Protein AF-A0A7J4MW25-F1 (afdb_monomer_lite)

Secondary structure (DSSP, 8-state):
----------SSGGGHHHHHGGGGGS-TTPEEEESSTTTTHHHHHHHHHHHTT------SEEEEHHHHHHHHHTTTSS---HHHHIIIII------PPPGGGHHHHHHHHHHH--SGGGHHHHHHHHHHHHHHHHHHHHHHHTT-

Foldseek 3Di:
DDDDDDADDQLDPVCVLVRLCVQVVDPQADEAEEACCVVPVLVVSVVVCVVVVHDDPPPHHYHHVQVLQCVQPVVPWPHSDLVRCCCVPVVDDDDDDDPPVCLVVLSVCCVVVVDCVSVVSVVVVVVVSVVSSVVCVVVSVVSVD

Organism: Methanothermobacter thermautotrophicus (NCBI:txid145262)

Structure (mmCIF, N/CA/C/O backbone):
data_AF-A0A7J4MW25-F1
#
_entry.id   AF-A0A7J4MW25-F1
#
loop_
_atom_site.group_PDB
_atom_site.id
_atom_site.type_symbol
_atom_site.label_atom_id
_atom_site.label_alt_id
_atom_site.label_comp_id
_atom_site.label_asym_id
_atom_site.label_entity_id
_atom_site.label_seq_id
_atom_site.pdbx_PDB_ins_code
_atom_site.Cartn_x
_atom_site.Cartn_y
_atom_site.Cartn_z
_atom_site.occupancy
_atom_site.B_iso_or_equiv
_atom_site.auth_seq_id
_atom_site.auth_comp_id
_atom_site.auth_asym_id
_atom_site.auth_atom_id
_atom_site.pdbx_PDB_model_num
ATOM 1 N N . GLY A 1 1 ? -18.758 -11.597 5.105 1.00 69.00 1 GLY A N 1
ATOM 2 C CA . GLY A 1 1 ? -18.717 -11.252 3.669 1.00 69.00 1 GLY A CA 1
ATOM 3 C C . GLY A 1 1 ? -17.552 -11.969 3.019 1.00 69.00 1 GLY A C 1
ATOM 4 O O . GLY A 1 1 ? -16.642 -12.357 3.738 1.00 69.00 1 GLY A O 1
ATOM 5 N N . VAL A 1 2 ? -17.583 -12.172 1.702 1.00 87.00 2 VAL A N 1
ATOM 6 C CA . VAL A 1 2 ? -16.445 -12.727 0.947 1.00 87.00 2 VAL A CA 1
ATOM 7 C C . VAL A 1 2 ? -15.542 -11.571 0.513 1.00 87.00 2 VAL A C 1
ATOM 9 O O . VAL A 1 2 ? -16.034 -10.619 -0.088 1.00 87.00 2 VAL A O 1
ATOM 12 N N . ILE A 1 3 ? -14.244 -11.641 0.823 1.00 91.81 3 ILE A N 1
ATOM 13 C CA . ILE A 1 3 ? -13.239 -10.672 0.360 1.00 91.81 3 ILE A CA 1
ATOM 14 C C . ILE A 1 3 ? -12.626 -11.209 -0.934 1.00 91.81 3 ILE A C 1
ATOM 16 O O . ILE A 1 3 ? -12.090 -12.315 -0.955 1.00 91.81 3 ILE A O 1
ATOM 20 N N . ASN A 1 4 ? -12.689 -10.418 -2.006 1.00 93.88 4 ASN A N 1
ATOM 21 C CA . ASN A 1 4 ? -12.039 -10.731 -3.276 1.00 93.88 4 ASN A CA 1
ATOM 22 C C . ASN A 1 4 ? -10.815 -9.834 -3.448 1.00 93.88 4 ASN A C 1
ATOM 24 O O . ASN A 1 4 ? -10.952 -8.613 -3.502 1.00 93.88 4 ASN A O 1
ATOM 28 N N . VAL A 1 5 ? -9.630 -10.436 -3.563 1.00 94.00 5 VAL A N 1
ATOM 29 C CA . VAL A 1 5 ? -8.375 -9.703 -3.763 1.00 94.00 5 VAL A CA 1
ATOM 30 C C . VAL A 1 5 ? -7.912 -9.871 -5.205 1.00 94.00 5 VAL A C 1
ATOM 32 O O . VAL A 1 5 ? -7.749 -10.990 -5.689 1.00 94.00 5 VAL A O 1
ATOM 35 N N . ARG A 1 6 ? -7.667 -8.751 -5.889 1.00 92.56 6 ARG A N 1
ATOM 36 C CA . ARG A 1 6 ? -7.034 -8.712 -7.211 1.00 92.56 6 ARG A CA 1
ATOM 37 C C . ARG A 1 6 ? -5.812 -7.807 -7.135 1.00 92.56 6 ARG A C 1
ATOM 39 O O . ARG A 1 6 ? -5.942 -6.625 -6.846 1.00 92.56 6 ARG A O 1
ATOM 46 N N . GLN A 1 7 ? -4.646 -8.368 -7.434 1.00 92.69 7 GLN A N 1
ATOM 47 C CA . GLN A 1 7 ? -3.375 -7.648 -7.455 1.00 92.69 7 GLN A CA 1
ATOM 48 C C . GLN A 1 7 ? -2.860 -7.557 -8.891 1.00 92.69 7 GLN A C 1
ATOM 50 O O . GLN A 1 7 ? -3.051 -8.486 -9.680 1.00 92.69 7 GLN A O 1
ATOM 55 N N . ARG A 1 8 ? -2.214 -6.442 -9.236 1.00 92.25 8 ARG A N 1
ATOM 56 C CA . ARG A 1 8 ? -1.475 -6.287 -10.492 1.00 92.25 8 ARG A CA 1
ATOM 57 C C . ARG A 1 8 ? -0.006 -6.073 -10.165 1.00 92.25 8 ARG A C 1
ATOM 59 O O . ARG A 1 8 ? 0.318 -5.260 -9.308 1.00 92.25 8 ARG A O 1
ATOM 66 N N . LEU A 1 9 ? 0.853 -6.792 -10.872 1.00 92.56 9 LEU A N 1
ATOM 67 C CA . LEU A 1 9 ? 2.299 -6.676 -10.774 1.00 92.56 9 LEU A CA 1
ATOM 68 C C . LEU A 1 9 ? 2.841 -6.338 -12.160 1.00 92.56 9 LEU A C 1
ATOM 70 O O . LEU A 1 9 ? 2.455 -6.972 -13.142 1.00 92.56 9 LEU A O 1
ATOM 74 N N . ALA A 1 10 ? 3.711 -5.335 -12.238 1.00 94.19 10 ALA A N 1
ATOM 75 C CA . ALA A 1 10 ? 4.426 -5.031 -13.467 1.00 94.19 10 ALA A CA 1
ATOM 76 C C . ALA A 1 10 ? 5.538 -6.082 -13.633 1.00 94.19 10 ALA A C 1
ATOM 78 O O . ALA A 1 10 ? 6.383 -6.179 -12.747 1.00 94.19 10 ALA A O 1
ATOM 79 N N . PRO A 1 11 ? 5.555 -6.889 -14.710 1.00 92.19 11 PRO A N 1
ATOM 80 C CA . PRO A 1 11 ? 6.631 -7.859 -14.938 1.00 92.19 11 PRO A CA 1
ATOM 81 C C . PRO A 1 11 ? 7.923 -7.193 -15.437 1.00 92.19 11 PRO A C 1
ATOM 83 O O . PRO A 1 11 ? 8.976 -7.819 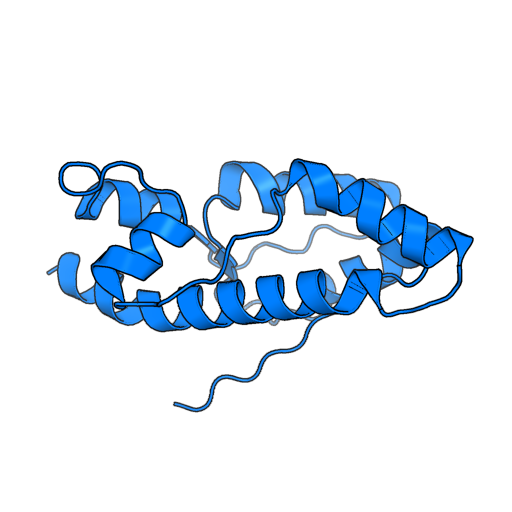-15.476 1.00 92.19 11 PRO A O 1
ATOM 86 N N . ALA A 1 12 ? 7.846 -5.926 -15.842 1.00 94.38 12 ALA A N 1
ATOM 87 C CA . ALA A 1 12 ? 8.979 -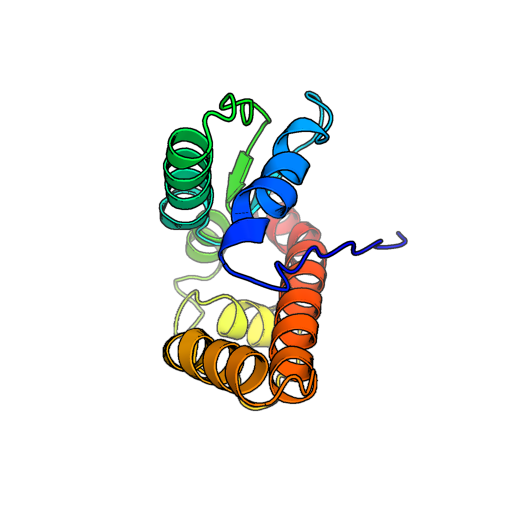5.110 -16.244 1.00 94.38 12 ALA A CA 1
ATOM 88 C C . ALA A 1 12 ? 8.669 -3.630 -15.945 1.00 94.38 12 ALA A C 1
ATOM 90 O O . ALA A 1 12 ? 7.489 -3.261 -15.931 1.00 94.38 12 ALA A O 1
ATOM 91 N N . PRO A 1 13 ? 9.675 -2.770 -15.690 1.00 93.56 13 PRO A N 1
ATOM 92 C CA . PRO A 1 13 ? 9.456 -1.350 -15.393 1.00 93.56 13 PRO A CA 1
ATOM 93 C C . PRO A 1 13 ? 8.628 -0.604 -16.451 1.00 93.56 13 PRO A C 1
ATOM 95 O O . PRO A 1 13 ? 7.840 0.277 -16.113 1.00 93.56 13 PRO A O 1
ATOM 98 N N . GLU A 1 14 ? 8.756 -0.983 -17.721 1.00 95.06 14 GLU A N 1
ATOM 99 C CA . GLU A 1 14 ? 8.047 -0.374 -18.852 1.00 95.06 14 GLU A CA 1
ATOM 100 C C . GLU A 1 14 ? 6.534 -0.646 -18.797 1.00 95.06 14 GLU A C 1
ATOM 102 O O . GLU A 1 14 ? 5.743 0.096 -19.371 1.00 95.06 14 GLU A O 1
ATOM 107 N N . MET A 1 15 ? 6.120 -1.683 -18.062 1.00 96.00 15 MET A N 1
ATOM 108 C CA . MET A 1 15 ? 4.722 -2.088 -17.897 1.00 96.00 15 MET A CA 1
ATOM 109 C C . MET A 1 15 ? 4.022 -1.388 -16.723 1.00 96.00 15 MET A C 1
ATOM 111 O O . MET A 1 15 ? 2.862 -1.688 -16.439 1.00 96.00 15 MET A O 1
ATOM 115 N N . GLU A 1 16 ? 4.689 -0.463 -16.025 1.00 95.88 16 GLU A N 1
ATOM 116 C CA . GLU A 1 16 ? 4.096 0.270 -14.898 1.00 95.88 16 GLU A CA 1
ATOM 117 C C . GLU A 1 16 ? 2.804 1.001 -15.301 1.00 95.88 16 GLU A C 1
ATOM 119 O O . GLU A 1 16 ? 1.822 0.949 -14.560 1.00 95.88 16 GLU A O 1
ATOM 124 N N . GLY A 1 17 ? 2.758 1.605 -16.496 1.00 95.00 17 GLY A N 1
ATOM 125 C CA . GLY A 1 17 ? 1.556 2.272 -17.008 1.00 95.00 17 GLY A CA 1
ATOM 126 C C . GLY A 1 17 ? 0.326 1.354 -17.011 1.00 95.00 17 GLY A C 1
ATOM 127 O O . GLY A 1 17 ? -0.726 1.731 -16.502 1.00 95.00 17 GLY A O 1
ATOM 128 N N . ALA A 1 18 ? 0.479 0.100 -17.452 1.00 93.56 18 ALA A N 1
ATOM 129 C CA . ALA A 1 18 ? -0.605 -0.889 -17.480 1.00 93.56 18 ALA A CA 1
ATOM 130 C C . ALA A 1 18 ? -1.083 -1.311 -16.074 1.00 93.56 18 ALA A C 1
ATOM 132 O O . ALA A 1 18 ? -2.243 -1.695 -15.870 1.00 93.56 18 ALA A O 1
ATOM 133 N N . VAL A 1 19 ? -0.200 -1.248 -15.074 1.00 94.50 19 VAL A N 1
ATOM 134 C CA . VAL A 1 19 ? -0.594 -1.443 -13.673 1.00 94.50 19 VAL A CA 1
ATOM 135 C C . VAL A 1 19 ? -1.419 -0.253 -13.196 1.00 94.50 19 VAL A C 1
ATOM 137 O O . VAL A 1 19 ? -2.493 -0.461 -12.635 1.00 94.50 19 VAL A O 1
ATOM 140 N N . LEU A 1 20 ? -0.963 0.972 -13.470 1.00 93.88 20 LEU A N 1
ATOM 141 C CA . LEU A 1 20 ? -1.632 2.214 -13.069 1.00 93.88 20 LEU A CA 1
ATOM 142 C C . LEU A 1 20 ? -2.997 2.406 -13.743 1.00 93.88 20 LEU A C 1
ATOM 144 O O . LEU A 1 20 ? -3.896 2.993 -13.144 1.00 93.88 20 LEU A O 1
ATOM 148 N N . GLU A 1 21 ? -3.213 1.845 -14.933 1.00 90.56 21 GLU A N 1
ATOM 149 C CA . GLU A 1 21 ? -4.526 1.858 -15.588 1.00 90.56 21 GLU A CA 1
ATOM 150 C C . GLU A 1 21 ? -5.648 1.245 -14.735 1.00 90.56 21 GLU A C 1
ATOM 152 O O . GLU A 1 21 ? -6.818 1.568 -14.937 1.00 90.56 21 GLU A O 1
ATOM 157 N N . ILE A 1 22 ? -5.332 0.409 -13.733 1.00 87.31 22 ILE A N 1
ATOM 158 C CA . ILE A 1 22 ? -6.348 -0.141 -12.823 1.00 87.31 22 ILE A CA 1
ATOM 159 C C . ILE A 1 22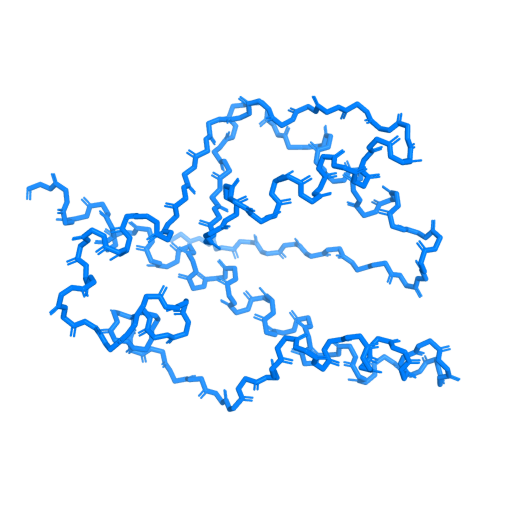 ? -7.196 0.952 -12.165 1.00 87.31 22 ILE A C 1
ATOM 161 O O . ILE A 1 22 ? -8.398 0.762 -11.983 1.00 87.31 22 ILE A O 1
ATOM 165 N N . TYR A 1 23 ? -6.597 2.109 -11.879 1.00 86.69 23 TYR A N 1
ATOM 166 C CA . TYR A 1 23 ? -7.269 3.237 -11.247 1.00 86.69 23 TYR A CA 1
ATOM 167 C C . TYR A 1 23 ? -8.353 3.855 -12.141 1.00 86.69 23 TYR A C 1
ATOM 169 O O . TYR A 1 23 ? -9.313 4.420 -11.627 1.00 86.69 23 TYR A O 1
ATOM 177 N N . HIS A 1 24 ? -8.277 3.681 -13.466 1.00 84.25 24 HIS A N 1
ATOM 178 C CA . HIS A 1 24 ? -9.320 4.130 -14.396 1.00 84.25 24 HIS A CA 1
ATOM 179 C C . HIS A 1 24 ? -10.559 3.233 -14.395 1.00 84.25 24 HIS A C 1
ATOM 181 O O . HIS A 1 24 ? -11.616 3.654 -14.869 1.00 84.25 24 HIS A O 1
ATOM 187 N N . HIS A 1 25 ? -10.434 2.012 -13.872 1.00 86.88 25 HIS A N 1
ATOM 188 C CA . HIS A 1 25 ? -11.513 1.031 -13.798 1.00 86.88 25 HIS A CA 1
ATOM 189 C C . HIS A 1 25 ? -12.194 0.984 -12.425 1.00 86.88 25 HIS A C 1
ATOM 191 O O . HIS A 1 25 ? -13.082 0.156 -12.224 1.00 86.88 25 HIS A O 1
ATOM 197 N N . ILE A 1 26 ? -11.791 1.845 -11.485 1.00 89.44 26 ILE A N 1
ATOM 198 C CA . ILE A 1 26 ? -12.465 1.975 -10.193 1.00 89.44 26 ILE A CA 1
ATOM 199 C C . ILE A 1 26 ? -13.801 2.704 -10.419 1.00 89.44 26 ILE A C 1
ATOM 201 O O . ILE A 1 26 ? -13.801 3.797 -10.992 1.00 89.44 26 ILE A O 1
ATOM 205 N N . PRO A 1 27 ? -14.944 2.128 -9.999 1.00 91.25 27 PRO A N 1
ATOM 206 C CA . PRO A 1 27 ? -16.232 2.803 -10.106 1.00 91.25 27 PRO A CA 1
ATOM 207 C C . PRO A 1 27 ? -16.231 4.132 -9.327 1.00 91.25 27 PRO A C 1
ATOM 209 O O . PRO A 1 27 ? -15.745 4.155 -8.193 1.00 91.25 27 PRO A O 1
ATOM 212 N N . PRO A 1 28 ? -16.770 5.237 -9.878 1.00 89.06 28 PRO A N 1
ATOM 213 C CA . PRO A 1 28 ? -16.758 6.551 -9.217 1.00 89.06 28 PRO A CA 1
ATOM 214 C C . PRO A 1 28 ? -17.434 6.588 -7.837 1.00 89.06 28 PRO A C 1
ATOM 216 O O . PRO A 1 28 ? -17.076 7.397 -6.989 1.00 89.06 28 PRO A O 1
ATOM 219 N N . ASP A 1 29 ? -18.396 5.700 -7.599 1.00 92.50 29 ASP A N 1
ATOM 220 C CA . ASP A 1 29 ? -19.160 5.551 -6.358 1.00 92.50 29 ASP A CA 1
ATOM 221 C C . ASP A 1 29 ? -18.482 4.643 -5.313 1.00 92.50 29 ASP A C 1
ATOM 223 O O . ASP A 1 29 ? -18.997 4.464 -4.210 1.00 92.50 29 ASP A O 1
ATOM 227 N N . SER A 1 30 ? -17.308 4.086 -5.626 1.00 93.69 30 SER A N 1
ATOM 228 C CA . SER A 1 30 ? -16.521 3.291 -4.678 1.00 93.69 30 SER A CA 1
ATOM 229 C C . SER A 1 30 ? -15.822 4.154 -3.624 1.00 93.69 30 SER A C 1
ATOM 231 O O . SER A 1 30 ? -15.494 5.317 -3.865 1.00 93.69 30 SER A O 1
ATOM 233 N N . ILE A 1 31 ? -15.525 3.546 -2.472 1.00 94.25 31 ILE A N 1
ATOM 234 C CA . ILE A 1 31 ? -14.672 4.128 -1.429 1.00 94.25 31 ILE A CA 1
ATOM 235 C C . ILE A 1 31 ? -13.267 3.548 -1.573 1.00 94.25 31 ILE A C 1
ATOM 237 O O . ILE A 1 31 ? -13.087 2.330 -1.571 1.00 94.25 31 ILE A O 1
ATOM 241 N N . ILE A 1 32 ? -12.267 4.420 -1.662 1.00 94.50 32 ILE A N 1
ATOM 242 C CA . ILE A 1 32 ? -10.861 4.030 -1.599 1.00 94.50 32 ILE A CA 1
ATOM 243 C C . ILE A 1 32 ? -10.460 3.964 -0.131 1.00 94.50 32 ILE A C 1
ATOM 245 O O . ILE A 1 32 ? -10.609 4.939 0.603 1.00 94.50 32 ILE A O 1
ATOM 249 N N . VAL A 1 33 ? -9.918 2.826 0.287 1.00 95.75 33 VAL A N 1
ATOM 250 C CA . VAL A 1 33 ? -9.379 2.632 1.635 1.00 95.75 33 VAL A CA 1
ATOM 251 C C . VAL A 1 33 ? -7.875 2.418 1.532 1.00 95.75 33 VAL A C 1
ATOM 253 O O . VAL A 1 33 ? -7.422 1.614 0.722 1.00 95.75 33 VAL A O 1
ATOM 256 N N . THR A 1 34 ? -7.101 3.139 2.340 1.00 96.19 34 THR A N 1
ATOM 257 C CA . THR A 1 34 ? -5.634 3.006 2.406 1.00 96.19 34 THR A CA 1
ATOM 258 C C . THR A 1 34 ? -5.153 2.991 3.852 1.00 96.19 34 THR A C 1
ATOM 260 O O . THR A 1 34 ? -5.890 3.398 4.749 1.00 96.19 34 THR A O 1
ATOM 263 N N . PHE A 1 35 ? -3.882 2.652 4.073 1.00 96.38 35 PHE A N 1
ATOM 264 C CA . PHE A 1 35 ? -3.201 2.865 5.348 1.00 96.38 35 PHE A CA 1
ATOM 265 C C . PHE A 1 35 ? -1.989 3.777 5.142 1.00 96.38 35 PHE A C 1
ATOM 267 O O . PHE A 1 35 ? -0.972 3.358 4.605 1.00 96.38 35 PHE A O 1
ATOM 274 N N . ASN A 1 36 ? -2.106 5.035 5.570 1.00 96.00 36 ASN A N 1
ATOM 275 C CA . ASN A 1 36 ? -1.140 6.114 5.334 1.00 96.00 36 ASN A CA 1
ATOM 276 C C . ASN A 1 36 ? -0.978 6.497 3.845 1.00 96.00 36 ASN A C 1
ATOM 278 O O . ASN A 1 36 ? 0.002 7.132 3.446 1.00 96.00 36 ASN A O 1
ATOM 282 N N . GLY A 1 37 ? -1.963 6.146 3.015 1.00 95.88 37 GLY A N 1
ATOM 283 C CA . GLY A 1 37 ? -1.949 6.395 1.576 1.00 95.88 37 GLY A CA 1
ATOM 284 C C . GLY A 1 37 ? -2.298 7.824 1.176 1.00 95.88 37 GLY A C 1
ATOM 285 O O . GLY A 1 37 ? -1.924 8.247 0.082 1.00 95.88 37 GLY A O 1
ATOM 286 N N . ALA A 1 38 ? -2.927 8.613 2.058 1.00 94.62 38 ALA A N 1
ATOM 287 C CA . ALA A 1 38 ? -3.151 10.042 1.818 1.00 94.62 38 ALA A CA 1
ATOM 288 C C . ALA A 1 38 ? -1.826 10.793 1.606 1.00 94.62 38 ALA A C 1
ATOM 290 O O . ALA A 1 38 ? -1.735 11.684 0.762 1.00 94.62 38 ALA A O 1
ATOM 291 N N . SER A 1 39 ? -0.798 10.416 2.372 1.00 94.00 39 SER A N 1
ATOM 292 C CA . SER A 1 39 ? 0.515 11.071 2.364 1.00 94.00 39 SER A CA 1
ATOM 293 C C . SER A 1 39 ? 1.540 10.365 1.473 1.00 94.00 39 SER A C 1
ATOM 295 O O . SER A 1 39 ? 2.583 10.948 1.181 1.00 94.00 39 SER A O 1
ATOM 297 N N . PHE A 1 40 ? 1.266 9.127 1.049 1.00 92.81 40 PHE A N 1
ATOM 298 C CA . PHE A 1 40 ? 2.225 8.290 0.328 1.00 92.81 40 PHE A CA 1
ATOM 299 C C . PHE A 1 40 ? 1.668 7.747 -0.993 1.00 92.81 40 PHE A C 1
ATOM 301 O O . PHE A 1 40 ? 2.045 8.249 -2.055 1.00 92.81 40 PHE A O 1
ATOM 308 N N . ASP A 1 41 ? 0.753 6.774 -0.938 1.00 93.25 41 ASP A N 1
ATOM 309 C CA . ASP A 1 41 ? 0.278 6.040 -2.117 1.00 93.25 41 ASP A CA 1
ATOM 310 C C . ASP A 1 41 ? -0.374 6.954 -3.156 1.00 93.25 41 ASP A C 1
ATOM 312 O O . ASP A 1 41 ? 0.051 6.986 -4.311 1.00 93.25 41 ASP A O 1
ATOM 316 N N . LEU A 1 42 ? -1.383 7.741 -2.762 1.00 93.31 42 LEU A N 1
ATOM 317 C CA . LEU A 1 42 ? -2.148 8.562 -3.703 1.00 93.31 42 LEU A CA 1
ATOM 318 C C . LEU A 1 42 ? -1.280 9.644 -4.372 1.00 93.31 42 LEU A C 1
ATOM 320 O O . LEU A 1 42 ? -1.352 9.770 -5.598 1.00 93.31 42 LEU A O 1
ATOM 324 N N . PRO A 1 43 ? -0.426 10.404 -3.650 1.00 93.50 43 PRO A N 1
ATOM 325 C CA . PRO A 1 43 ? 0.540 11.299 -4.288 1.00 93.50 43 PRO A CA 1
ATOM 326 C C . PRO A 1 43 ? 1.495 10.581 -5.251 1.00 93.50 43 PRO A C 1
ATOM 328 O O . PRO A 1 43 ? 1.765 11.097 -6.340 1.00 93.50 43 PRO A O 1
ATOM 331 N N . TYR A 1 44 ? 1.992 9.395 -4.878 1.00 93.31 44 TYR A N 1
ATOM 332 C CA . TYR A 1 44 ? 2.908 8.616 -5.712 1.00 93.31 44 TYR A CA 1
ATOM 333 C C . TYR A 1 44 ? 2.234 8.148 -7.005 1.00 93.31 44 TYR A C 1
ATOM 335 O O . TYR A 1 44 ? 2.748 8.413 -8.093 1.00 93.31 44 TYR A O 1
ATOM 343 N N . ILE A 1 45 ? 1.052 7.535 -6.897 1.00 92.81 45 ILE A N 1
ATOM 344 C CA . ILE A 1 45 ? 0.240 7.067 -8.026 1.00 92.81 45 ILE A CA 1
ATOM 345 C C . ILE A 1 45 ? -0.047 8.222 -8.980 1.00 92.81 45 ILE A C 1
ATOM 347 O O . ILE A 1 45 ? 0.247 8.112 -10.164 1.00 92.81 45 ILE A O 1
ATOM 351 N N . ARG A 1 46 ? -0.523 9.368 -8.476 1.00 92.25 46 ARG A N 1
ATOM 352 C CA . ARG A 1 46 ? -0.806 10.556 -9.303 1.00 92.25 46 ARG A CA 1
ATOM 353 C C . ARG A 1 46 ? 0.422 11.025 -10.077 1.00 92.25 46 ARG A C 1
ATOM 355 O O . ARG A 1 46 ? 0.331 11.315 -11.269 1.00 92.25 46 ARG A O 1
ATOM 362 N N . ARG A 1 47 ? 1.582 11.073 -9.414 1.00 94.44 47 ARG A N 1
ATOM 363 C CA . ARG A 1 47 ? 2.846 11.458 -10.051 1.00 94.44 47 ARG A CA 1
ATOM 364 C C . ARG A 1 47 ? 3.249 10.467 -11.142 1.00 94.44 47 ARG A C 1
ATOM 366 O O . ARG A 1 47 ? 3.665 10.902 -12.211 1.00 94.44 47 ARG A O 1
ATOM 373 N N . ARG A 1 48 ? 3.159 9.159 -10.884 1.00 94.81 48 ARG A N 1
ATOM 374 C CA . ARG A 1 48 ? 3.517 8.132 -11.875 1.00 94.81 48 ARG A CA 1
ATOM 375 C C . ARG A 1 48 ? 2.519 8.092 -13.032 1.00 94.81 48 ARG A C 1
ATOM 377 O O . ARG A 1 48 ? 2.955 8.039 -14.174 1.00 94.81 48 ARG A O 1
ATOM 384 N N . SER A 1 49 ? 1.220 8.242 -12.778 1.00 93.94 49 SER A N 1
ATOM 385 C CA . SER A 1 49 ? 0.194 8.365 -13.821 1.00 93.94 49 SER A CA 1
ATOM 386 C C . SER A 1 49 ? 0.489 9.525 -14.772 1.00 93.94 49 SER A C 1
ATOM 388 O O . SER A 1 49 ? 0.455 9.335 -15.984 1.00 93.94 49 SER A O 1
ATOM 390 N N . ALA A 1 50 ? 0.889 10.690 -14.247 1.00 93.56 50 ALA A N 1
ATOM 391 C CA . ALA A 1 50 ? 1.270 11.834 -15.076 1.00 93.56 50 ALA A CA 1
ATOM 392 C C . ALA A 1 50 ? 2.483 11.545 -15.983 1.00 93.56 50 ALA A C 1
ATOM 394 O O . ALA A 1 50 ? 2.511 12.001 -17.123 1.00 93.56 50 ALA A O 1
ATOM 395 N N . VAL A 1 51 ? 3.464 10.760 -15.513 1.00 95.06 51 VAL A N 1
ATOM 396 C CA . VAL A 1 51 ? 4.619 10.329 -16.330 1.00 95.06 51 VAL A CA 1
ATOM 397 C C . VAL A 1 51 ? 4.181 9.465 -17.515 1.00 95.06 51 VAL A C 1
ATOM 399 O O . VAL A 1 51 ? 4.779 9.557 -18.583 1.00 95.06 51 VAL A O 1
ATOM 402 N N . HIS A 1 52 ? 3.124 8.670 -17.346 1.00 94.50 52 HIS A N 1
ATOM 403 C CA . HIS A 1 52 ? 2.555 7.814 -18.392 1.00 94.50 52 HIS A CA 1
ATOM 404 C C . HIS A 1 52 ? 1.433 8.484 -19.200 1.00 94.50 52 HIS A C 1
ATOM 406 O O . HIS A 1 52 ? 0.794 7.825 -20.012 1.00 94.50 52 HIS A O 1
ATOM 412 N N . GLY A 1 53 ? 1.168 9.780 -18.991 1.00 93.44 53 GLY A N 1
ATOM 413 C CA . GLY A 1 53 ? 0.095 10.501 -19.688 1.00 93.44 53 GLY A CA 1
ATOM 414 C C . GLY A 1 53 ? -1.321 10.044 -19.315 1.00 93.44 53 GLY A C 1
ATOM 415 O O . GLY A 1 53 ? -2.260 10.286 -20.069 1.00 93.44 53 GLY A O 1
ATOM 416 N N . LEU A 1 54 ? -1.482 9.382 -18.167 1.00 92.56 54 LEU A N 1
ATOM 417 C CA . LEU A 1 54 ? -2.764 8.887 -17.676 1.00 92.56 54 LEU A CA 1
ATOM 418 C C . LEU A 1 54 ? -3.523 9.988 -16.919 1.00 92.56 54 LEU A C 1
ATOM 420 O O . LEU A 1 54 ? -2.953 10.683 -16.073 1.00 92.56 54 LEU A O 1
ATOM 424 N N . GLU A 1 55 ? -4.825 10.126 -17.191 1.00 86.88 55 GLU A N 1
ATOM 425 C CA . GLU A 1 55 ? -5.694 11.066 -16.470 1.00 86.88 55 GLU A CA 1
ATOM 426 C C . GLU A 1 55 ? -5.819 10.706 -14.983 1.00 86.88 55 GLU A C 1
ATOM 428 O O . GLU A 1 55 ? -6.019 9.553 -14.602 1.00 86.88 55 GLU A O 1
ATOM 433 N N . ASN A 1 56 ? -5.784 11.714 -14.115 1.00 79.25 56 ASN A N 1
ATOM 434 C CA . ASN A 1 56 ? -5.998 11.507 -12.689 1.00 79.25 56 ASN A CA 1
ATOM 435 C C . ASN A 1 56 ? -7.502 11.454 -12.374 1.00 79.25 56 ASN A C 1
ATOM 437 O O . ASN A 1 56 ? -8.130 12.495 -12.217 1.00 79.25 56 ASN A O 1
ATOM 441 N N . ARG A 1 57 ? -8.067 10.244 -12.273 1.00 77.25 57 ARG A N 1
ATOM 442 C CA . ARG A 1 57 ? -9.508 10.022 -12.026 1.00 77.25 57 ARG A CA 1
ATOM 443 C C . ARG A 1 57 ? -9.862 9.652 -10.580 1.00 77.25 57 ARG A C 1
ATOM 445 O O . ARG A 1 57 ? -11.005 9.307 -10.303 1.00 77.25 57 ARG A O 1
ATOM 452 N N . LEU A 1 58 ? -8.901 9.698 -9.655 1.00 81.81 58 LEU A N 1
ATOM 453 C CA . LEU A 1 58 ? -9.114 9.301 -8.256 1.00 81.81 58 LEU A CA 1
ATOM 454 C C . LEU A 1 58 ? -9.780 10.426 -7.450 1.00 81.81 58 LEU A C 1
ATOM 456 O O . LEU A 1 58 ? -9.131 11.089 -6.634 1.00 81.81 58 LEU A O 1
ATOM 460 N N . GLU A 1 59 ? -11.072 10.623 -7.713 1.00 85.06 59 GLU A N 1
ATOM 461 C CA . GLU A 1 59 ? -11.977 11.558 -7.019 1.00 85.06 59 GLU A CA 1
ATOM 462 C C . GLU A 1 59 ? -12.937 10.852 -6.046 1.00 85.06 59 GLU A C 1
ATOM 464 O O . GLU A 1 59 ? -13.780 11.487 -5.414 1.00 85.06 59 GLU A O 1
ATOM 469 N N . ASN A 1 60 ? -12.806 9.532 -5.913 1.00 92.38 60 ASN A N 1
ATOM 470 C CA . ASN A 1 60 ? -13.563 8.718 -4.972 1.00 92.38 60 ASN A CA 1
ATOM 471 C C . ASN A 1 60 ? -13.462 9.240 -3.531 1.00 92.38 60 ASN A C 1
ATOM 473 O O . ASN A 1 60 ? -12.442 9.799 -3.114 1.00 92.38 60 ASN A O 1
ATOM 477 N N . CYS A 1 61 ? -14.487 8.940 -2.729 1.00 94.00 61 CYS A N 1
ATOM 478 C CA . CYS A 1 61 ? -14.384 9.085 -1.281 1.00 94.00 61 CYS A CA 1
ATOM 479 C C . CYS A 1 61 ? -13.185 8.270 -0.773 1.00 94.00 61 CYS A C 1
ATOM 481 O O . CYS A 1 61 ? -13.022 7.103 -1.135 1.00 94.00 61 CYS A O 1
ATOM 483 N N . HIS A 1 62 ? -12.344 8.888 0.055 1.00 94.69 62 HIS A N 1
ATOM 484 C CA . HIS A 1 62 ? -11.112 8.285 0.547 1.00 94.69 62 HIS A CA 1
ATOM 485 C C . HIS A 1 62 ? -11.132 8.173 2.069 1.00 94.69 62 HIS A C 1
ATOM 487 O O . HIS A 1 62 ? -11.391 9.149 2.772 1.00 94.69 62 HIS A O 1
ATOM 493 N N . VAL A 1 63 ? -10.840 6.974 2.569 1.00 95.75 63 VAL A N 1
ATOM 494 C CA . VAL A 1 63 ? -10.690 6.672 3.991 1.00 95.75 63 VAL A CA 1
ATOM 495 C C . VAL A 1 63 ? -9.263 6.204 4.242 1.00 95.75 63 VAL A C 1
ATOM 497 O O . VAL A 1 63 ? -8.849 5.139 3.783 1.00 95.75 63 VAL A O 1
ATOM 500 N N . ASP A 1 64 ? -8.512 6.985 5.015 1.00 96.25 64 ASP A N 1
ATOM 501 C CA . ASP A 1 64 ? -7.177 6.596 5.458 1.00 96.25 64 ASP A CA 1
ATOM 502 C C . ASP A 1 64 ? -7.217 6.025 6.883 1.00 96.25 64 ASP A C 1
ATOM 504 O O . ASP A 1 64 ? -7.394 6.743 7.876 1.00 96.25 64 ASP A O 1
ATOM 508 N N . LEU A 1 65 ? -7.028 4.709 6.979 1.00 96.69 65 LEU A N 1
ATOM 509 C CA . LEU A 1 65 ? -7.061 3.965 8.231 1.00 96.69 65 LEU A CA 1
ATOM 510 C C . LEU A 1 65 ? -5.922 4.342 9.177 1.00 96.69 65 LEU A C 1
ATOM 512 O O . LEU A 1 65 ? -6.078 4.154 10.383 1.00 96.69 65 LEU A O 1
ATOM 516 N N . TYR A 1 66 ? -4.808 4.901 8.695 1.00 96.44 66 TYR A N 1
ATOM 517 C CA . TYR A 1 66 ? -3.693 5.277 9.567 1.00 96.44 66 TYR A CA 1
ATOM 518 C C . TYR A 1 66 ? -4.094 6.389 10.539 1.00 96.44 66 TYR A C 1
ATOM 520 O O . TYR A 1 66 ? -3.851 6.293 11.744 1.00 96.44 66 TYR A O 1
ATOM 528 N N . HIS A 1 67 ? -4.763 7.431 10.041 1.00 94.62 67 HIS A N 1
ATOM 529 C CA . HIS A 1 67 ? -5.195 8.554 10.874 1.00 94.62 67 HIS A CA 1
ATOM 530 C C . HIS A 1 67 ? -6.249 8.130 11.900 1.00 94.62 67 HIS A C 1
ATOM 532 O O . HIS A 1 67 ? -6.197 8.559 13.056 1.00 94.62 67 HIS A O 1
ATOM 538 N N . ILE A 1 68 ? -7.162 7.241 11.501 1.00 94.50 68 ILE A N 1
ATOM 539 C CA . ILE A 1 68 ? -8.185 6.695 12.395 1.00 94.50 68 ILE A CA 1
ATOM 540 C C . ILE A 1 68 ? -7.538 5.800 13.460 1.00 94.50 68 ILE A C 1
ATOM 542 O O . ILE A 1 68 ? -7.766 6.002 14.653 1.00 94.50 68 ILE A O 1
ATOM 546 N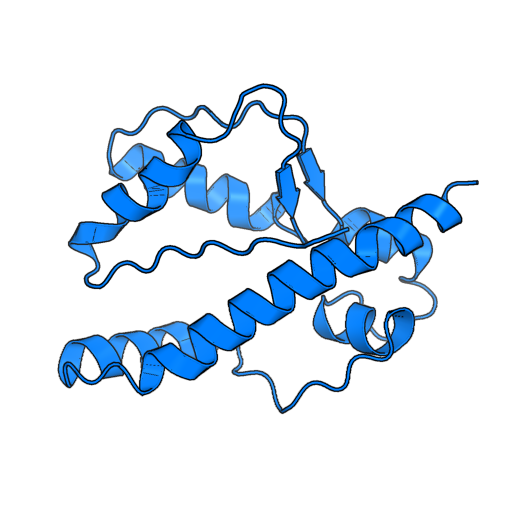 N . SER A 1 69 ? -6.655 4.885 13.052 1.00 94.75 69 SER A N 1
ATOM 547 C CA . SER A 1 69 ? -5.914 3.994 13.956 1.00 94.75 69 SER A CA 1
ATOM 548 C C . SER A 1 69 ? -5.098 4.783 14.975 1.00 94.75 69 SER A C 1
ATOM 550 O O . SER A 1 69 ? -5.138 4.497 16.170 1.00 94.75 69 SER A O 1
ATOM 552 N N . ARG A 1 70 ? -4.408 5.840 14.531 1.00 95.12 70 ARG A N 1
ATOM 553 C CA . ARG A 1 70 ? -3.628 6.711 15.416 1.00 95.12 70 ARG A CA 1
ATOM 554 C C . ARG A 1 70 ? -4.502 7.421 16.446 1.00 95.12 70 ARG A C 1
ATOM 556 O O . ARG A 1 70 ? -4.098 7.529 17.601 1.00 95.12 70 ARG A O 1
ATOM 563 N N . ARG A 1 71 ? -5.696 7.876 16.058 1.00 94.62 71 ARG A N 1
ATOM 564 C CA . ARG A 1 71 ? -6.652 8.505 16.979 1.00 94.62 71 ARG A CA 1
ATOM 565 C C . ARG A 1 71 ? -7.188 7.514 18.013 1.00 94.62 71 ARG A C 1
ATOM 567 O O . ARG A 1 71 ? -7.239 7.851 19.191 1.00 94.62 71 ARG A O 1
ATOM 574 N N . LEU A 1 72 ? -7.574 6.315 17.582 1.00 94.12 72 LEU A N 1
ATOM 575 C CA . LEU A 1 72 ? -8.187 5.312 18.457 1.00 94.12 72 LEU A CA 1
ATOM 576 C C . LEU A 1 72 ? -7.171 4.626 19.376 1.00 94.12 72 LEU A C 1
ATOM 578 O O . LEU A 1 72 ? -7.466 4.366 20.543 1.00 94.12 72 LEU A O 1
ATOM 582 N N . TRP A 1 73 ? -5.972 4.340 18.870 1.00 95.19 73 TRP A N 1
ATOM 583 C CA . TRP A 1 73 ? -5.037 3.420 19.521 1.00 95.19 73 TRP A CA 1
ATOM 584 C C . TRP A 1 73 ? -3.628 3.975 19.720 1.00 95.19 73 TRP A C 1
ATOM 586 O O . TRP A 1 73 ? -2.822 3.333 20.388 1.00 95.19 73 TRP A O 1
ATOM 596 N N . GLY A 1 74 ? -3.315 5.177 19.230 1.00 95.31 74 GLY A N 1
ATOM 597 C CA . GLY A 1 74 ? -1.958 5.734 19.306 1.00 95.31 74 GLY A CA 1
ATOM 598 C C . GLY A 1 74 ? -1.422 5.975 20.719 1.00 95.31 74 GLY A C 1
ATOM 599 O O . GLY A 1 74 ? -0.219 6.111 20.889 1.00 95.31 74 GLY A O 1
ATOM 600 N N . HIS A 1 75 ? -2.289 5.998 21.733 1.00 95.25 75 HIS A N 1
ATOM 601 C CA . HIS A 1 75 ? -1.902 6.090 23.146 1.00 95.25 75 HIS A CA 1
ATOM 602 C C . HIS A 1 75 ? -1.753 4.717 23.831 1.00 95.25 75 HIS A C 1
ATOM 604 O O . HIS A 1 75 ? -1.325 4.651 24.979 1.00 95.25 75 HIS A O 1
ATOM 610 N N . ARG A 1 76 ? -2.137 3.626 23.154 1.00 94.75 76 ARG A N 1
ATOM 611 C CA . ARG A 1 76 ? -2.148 2.248 23.686 1.00 94.75 76 ARG A CA 1
ATOM 612 C C . ARG A 1 76 ? -1.156 1.330 22.984 1.00 94.75 76 ARG A C 1
ATOM 614 O O . ARG A 1 76 ? -0.766 0.323 23.563 1.00 94.75 76 ARG A O 1
ATOM 621 N N . LEU A 1 77 ? -0.798 1.648 21.743 1.00 96.06 77 LEU A N 1
ATOM 622 C CA . LEU A 1 77 ? 0.111 0.854 20.925 1.00 96.06 77 LEU A CA 1
ATOM 623 C C . LEU A 1 77 ? 1.519 1.460 20.927 1.00 96.06 77 LEU A C 1
ATOM 625 O O . LEU A 1 77 ? 1.647 2.682 21.017 1.00 96.06 77 LEU A O 1
ATOM 629 N N . PRO A 1 78 ? 2.573 0.632 20.792 1.00 94.19 78 PRO A N 1
ATOM 630 C CA . PRO A 1 78 ? 3.952 1.122 20.746 1.00 94.19 78 PRO A CA 1
ATOM 631 C C . PRO A 1 78 ? 4.214 2.017 19.526 1.00 94.19 78 PRO A C 1
ATOM 633 O O . PRO A 1 78 ? 4.984 2.970 19.606 1.00 94.19 78 PRO A O 1
ATOM 636 N N . ASP A 1 79 ? 3.548 1.732 18.407 1.00 94.56 79 ASP A N 1
ATOM 637 C CA . ASP A 1 79 ? 3.428 2.618 17.256 1.00 94.56 79 ASP A CA 1
ATOM 638 C C . ASP A 1 79 ? 2.107 2.341 16.510 1.00 94.56 79 ASP A C 1
ATOM 640 O O . ASP A 1 79 ? 1.308 1.495 16.910 1.00 94.56 79 ASP A O 1
ATOM 644 N N . CYS A 1 80 ? 1.837 3.094 15.443 1.00 94.19 80 CYS A N 1
ATOM 645 C CA . CYS A 1 80 ? 0.664 2.897 14.582 1.00 94.19 80 CYS A CA 1
ATOM 646 C C . CYS A 1 80 ? 1.060 2.426 13.182 1.00 94.19 80 CYS A C 1
ATOM 648 O O . CYS A 1 80 ? 0.446 2.837 12.199 1.00 94.19 80 CYS A O 1
ATOM 650 N N . LYS A 1 81 ? 2.114 1.611 13.069 1.00 93.25 81 LYS A N 1
ATOM 651 C CA . LYS A 1 81 ? 2.376 0.876 11.828 1.00 93.25 81 LYS A CA 1
ATOM 652 C C . LYS A 1 81 ? 1.293 -0.182 11.640 1.00 93.25 81 LYS A C 1
ATOM 654 O O . LYS A 1 81 ? 0.761 -0.690 12.628 1.00 93.25 81 LYS A O 1
ATOM 659 N N . LEU A 1 82 ? 0.997 -0.525 10.388 1.00 93.06 82 LEU A N 1
ATOM 660 C CA . LEU A 1 82 ? -0.034 -1.509 10.061 1.00 93.06 82 LEU A CA 1
ATOM 661 C C . LEU A 1 82 ? 0.210 -2.833 10.806 1.00 93.06 82 LEU A C 1
ATOM 663 O O . LEU A 1 82 ? -0.659 -3.257 11.558 1.00 93.06 82 LEU A O 1
ATOM 667 N N . SER A 1 83 ? 1.429 -3.377 10.749 1.00 91.88 83 SER A N 1
ATOM 668 C CA . SER A 1 83 ? 1.798 -4.614 11.455 1.00 91.88 83 SER A CA 1
ATOM 669 C C . SER A 1 83 ? 1.583 -4.567 12.973 1.00 91.88 83 SER A C 1
ATOM 671 O O . SER A 1 83 ? 1.165 -5.554 13.582 1.00 91.88 83 SER A O 1
ATOM 673 N N . THR A 1 84 ? 1.812 -3.417 13.612 1.00 93.69 84 THR A N 1
ATOM 674 C CA . THR A 1 84 ? 1.526 -3.234 15.042 1.00 93.69 84 THR A CA 1
ATOM 675 C C . THR A 1 84 ? 0.027 -3.233 15.311 1.00 93.69 84 THR A C 1
ATOM 677 O O . THR A 1 84 ? -0.423 -3.886 16.255 1.00 93.69 84 THR A O 1
ATOM 680 N N . VAL A 1 85 ? -0.746 -2.509 14.499 1.00 95.00 85 VAL A N 1
ATOM 681 C CA . VAL A 1 85 ? -2.205 -2.428 14.632 1.00 95.00 85 VAL A CA 1
ATOM 682 C C . VAL A 1 85 ? -2.833 -3.804 14.418 1.00 95.00 85 VAL A C 1
ATOM 684 O O . VAL A 1 85 ? -3.624 -4.244 15.243 1.00 95.00 85 VAL A O 1
ATOM 687 N N . GLU A 1 86 ? -2.435 -4.532 13.382 1.00 93.50 86 GLU A N 1
ATOM 688 C CA . GLU A 1 86 ? -2.934 -5.879 13.095 1.00 93.50 86 GLU A CA 1
ATOM 689 C C . GLU A 1 86 ? -2.651 -6.853 14.236 1.00 93.50 86 GLU A C 1
ATOM 691 O O . GLU A 1 86 ? -3.559 -7.541 14.704 1.00 93.50 86 GLU A O 1
ATOM 696 N N . ARG A 1 87 ? -1.417 -6.866 14.752 1.00 93.31 87 ARG A N 1
ATOM 697 C CA . ARG A 1 87 ? -1.044 -7.745 15.864 1.00 93.31 87 ARG A CA 1
ATOM 698 C C . ARG A 1 87 ? -1.898 -7.492 17.105 1.00 93.31 87 ARG A C 1
ATOM 700 O O . ARG A 1 87 ? -2.357 -8.437 17.733 1.00 93.31 87 ARG A O 1
ATOM 707 N N . HIS A 1 88 ? -2.107 -6.229 17.474 1.00 94.38 88 HIS A N 1
ATOM 708 C CA . HIS A 1 88 ? -2.770 -5.891 18.738 1.00 94.38 88 HIS A CA 1
ATOM 709 C C . HIS A 1 88 ? -4.297 -5.815 18.642 1.00 94.38 88 HIS A C 1
ATOM 711 O O . HIS A 1 88 ? -4.966 -5.983 19.659 1.00 94.38 88 HIS A O 1
ATOM 717 N N . ILE A 1 89 ? -4.850 -5.525 17.461 1.00 94.75 89 ILE A N 1
ATOM 718 C CA . ILE A 1 89 ? -6.295 -5.347 17.265 1.00 94.75 89 ILE A CA 1
ATOM 719 C C . ILE A 1 89 ? -6.936 -6.592 16.652 1.00 94.75 89 ILE A C 1
ATOM 721 O O . ILE A 1 89 ? -8.020 -6.977 17.084 1.00 94.75 89 ILE A O 1
ATOM 725 N N . LEU A 1 90 ? -6.274 -7.232 15.684 1.00 93.38 90 LEU A N 1
ATOM 726 C CA . LEU A 1 90 ? -6.779 -8.444 15.028 1.00 93.38 90 LEU A CA 1
ATOM 727 C C . LEU A 1 90 ? -6.214 -9.736 15.629 1.00 93.38 90 LEU A C 1
ATOM 729 O O . LEU A 1 90 ? -6.727 -10.810 15.331 1.00 93.38 90 LEU A O 1
ATOM 733 N N . GLY A 1 91 ? -5.162 -9.654 16.451 1.00 92.00 91 GLY A N 1
ATOM 734 C CA . GLY A 1 91 ? -4.448 -10.843 16.924 1.00 92.00 91 GLY A CA 1
ATOM 735 C C . GLY A 1 91 ? -3.681 -11.554 15.806 1.00 92.00 91 GLY A C 1
ATOM 736 O O . GLY A 1 91 ? -3.458 -12.756 15.899 1.00 92.00 91 GLY A O 1
ATOM 737 N N . ALA A 1 92 ? -3.321 -10.837 14.736 1.00 88.19 92 ALA A N 1
ATOM 738 C CA . ALA A 1 92 ? -2.617 -11.420 13.602 1.00 88.19 92 ALA A CA 1
ATOM 739 C C . ALA A 1 92 ? -1.194 -11.851 13.996 1.00 88.19 92 ALA A C 1
ATOM 741 O O . ALA A 1 92 ? -0.404 -11.051 14.513 1.00 88.19 92 ALA A O 1
ATOM 742 N N . GLU A 1 93 ? -0.857 -13.106 13.708 1.00 81.38 93 GLU A N 1
ATOM 743 C CA . GLU A 1 93 ? 0.511 -13.613 13.767 1.00 81.38 93 GLU A CA 1
ATOM 744 C C . GLU A 1 93 ? 1.171 -13.358 12.406 1.00 81.38 93 GLU A C 1
ATOM 746 O O . GLU A 1 93 ? 0.775 -13.942 11.403 1.00 81.38 93 GLU A O 1
ATOM 751 N N . ARG A 1 94 ? 2.139 -12.435 12.362 1.00 72.38 94 ARG A N 1
ATOM 752 C CA . ARG A 1 94 ? 2.951 -12.162 11.166 1.00 72.38 94 ARG A CA 1
ATOM 753 C C . ARG A 1 94 ? 4.319 -12.807 11.335 1.00 72.38 94 ARG A C 1
ATOM 755 O O . ARG A 1 94 ? 4.976 -12.554 12.352 1.00 72.38 94 ARG A O 1
ATOM 762 N N . ASP A 1 95 ? 4.761 -13.559 10.333 1.00 64.69 95 ASP A N 1
ATOM 763 C CA . ASP A 1 95 ? 6.178 -13.890 10.177 1.00 64.69 95 ASP A CA 1
ATOM 764 C C . ASP A 1 95 ? 6.999 -12.610 9.931 1.00 64.69 95 ASP A C 1
ATOM 766 O O . ASP A 1 95 ? 6.448 -11.546 9.644 1.00 64.69 95 ASP A O 1
ATOM 770 N N . LEU A 1 96 ? 8.325 -12.684 10.106 1.00 58.12 96 LEU A N 1
ATOM 771 C CA . LEU A 1 96 ? 9.239 -11.550 9.905 1.00 58.12 96 LEU A CA 1
ATOM 772 C C . LEU A 1 96 ? 8.973 -10.861 8.555 1.00 58.12 96 LEU A C 1
ATOM 774 O O . LEU A 1 96 ? 9.305 -11.403 7.502 1.00 58.12 96 LEU A O 1
ATOM 778 N N . ASP A 1 97 ? 8.404 -9.653 8.613 1.00 70.31 97 ASP A N 1
ATOM 779 C CA . ASP A 1 97 ? 8.149 -8.815 7.441 1.00 70.31 97 ASP A CA 1
ATOM 780 C C . ASP A 1 97 ? 9.439 -8.615 6.643 1.00 70.31 97 ASP A C 1
ATOM 782 O O . ASP A 1 97 ? 10.493 -8.321 7.216 1.00 70.31 97 ASP A O 1
ATOM 786 N N . ILE A 1 98 ? 9.347 -8.685 5.312 1.00 77.19 98 ILE A N 1
ATOM 787 C CA . ILE A 1 98 ? 10.400 -8.157 4.445 1.00 77.19 98 ILE A CA 1
ATOM 788 C C . ILE A 1 98 ? 10.417 -6.642 4.667 1.00 77.19 98 ILE A C 1
ATOM 790 O O . ILE A 1 98 ? 9.430 -5.976 4.344 1.00 77.19 98 ILE A O 1
ATOM 794 N N . PRO A 1 99 ? 11.513 -6.056 5.188 1.00 82.81 99 PRO A N 1
ATOM 795 C CA . PRO A 1 99 ? 11.585 -4.611 5.311 1.00 82.81 99 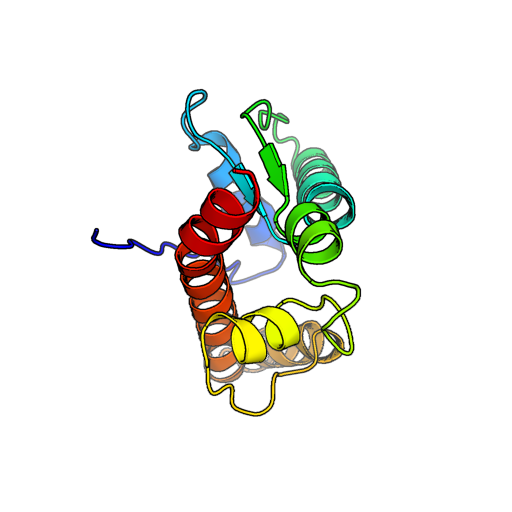PRO A CA 1
ATOM 796 C C . PRO A 1 99 ? 11.367 -3.975 3.939 1.00 82.81 99 PRO A C 1
ATOM 798 O O . PRO A 1 99 ? 12.004 -4.378 2.965 1.00 82.81 99 PRO A O 1
ATOM 801 N N . GLY A 1 100 ? 10.510 -2.953 3.858 1.00 82.69 100 GLY A N 1
ATOM 802 C CA . GLY A 1 100 ? 10.173 -2.296 2.588 1.00 82.69 100 GLY A CA 1
ATOM 803 C C . GLY A 1 100 ? 11.395 -1.819 1.786 1.00 82.69 100 GLY A C 1
ATOM 804 O O . GLY A 1 100 ? 11.362 -1.777 0.559 1.00 82.69 100 GLY A O 1
ATOM 805 N N . SER A 1 101 ? 12.517 -1.542 2.462 1.00 88.50 101 SER A N 1
ATOM 806 C CA . SER A 1 101 ? 13.805 -1.203 1.844 1.00 88.50 101 SER A CA 1
ATOM 807 C C . SER A 1 101 ? 14.401 -2.310 0.970 1.00 88.50 101 SER A C 1
ATOM 809 O O . SER A 1 101 ? 15.219 -2.005 0.108 1.00 88.50 101 SER A O 1
ATOM 811 N N . HIS A 1 102 ? 14.009 -3.570 1.168 1.00 91.50 102 HIS A N 1
ATOM 812 C CA . HIS A 1 102 ? 14.478 -4.709 0.379 1.00 91.50 102 HIS A CA 1
ATOM 813 C C . HIS A 1 102 ? 13.611 -5.004 -0.847 1.00 91.50 102 HIS A C 1
ATOM 815 O O . HIS A 1 102 ? 14.076 -5.696 -1.750 1.00 91.50 102 HIS A O 1
ATOM 821 N N . VAL A 1 103 ? 12.394 -4.456 -0.942 1.00 92.44 103 VAL A N 1
ATOM 822 C CA . VAL A 1 103 ? 11.502 -4.658 -2.102 1.00 92.44 103 VAL A CA 1
ATOM 823 C C . VAL A 1 103 ? 12.215 -4.401 -3.445 1.00 92.44 103 VAL A C 1
ATOM 825 O O . VAL A 1 103 ? 12.097 -5.245 -4.339 1.00 92.44 103 VAL A O 1
ATOM 828 N N . PRO A 1 104 ? 13.021 -3.326 -3.611 1.00 94.06 104 PRO A N 1
ATOM 829 C CA . PRO A 1 104 ? 13.756 -3.095 -4.854 1.00 94.06 104 PRO A CA 1
ATOM 830 C C . PRO A 1 104 ? 14.764 -4.198 -5.198 1.00 94.06 104 PRO A C 1
ATOM 832 O O . PRO A 1 104 ? 14.956 -4.494 -6.377 1.00 94.06 104 PRO A O 1
ATOM 835 N N . ASP A 1 105 ? 15.406 -4.809 -4.201 1.00 95.69 105 ASP A N 1
ATOM 836 C CA . ASP A 1 105 ? 16.394 -5.866 -4.428 1.00 95.69 105 ASP A CA 1
ATOM 837 C C . ASP A 1 105 ? 15.719 -7.159 -4.884 1.00 95.69 105 ASP A C 1
ATOM 839 O O . ASP A 1 105 ? 16.158 -7.758 -5.862 1.00 95.69 105 ASP A O 1
ATOM 843 N N . TYR A 1 106 ? 14.603 -7.534 -4.255 1.00 95.69 106 TYR A N 1
ATOM 844 C CA . TYR A 1 106 ? 13.812 -8.702 -4.649 1.00 95.69 106 TYR A CA 1
ATOM 845 C C . TYR A 1 106 ? 13.285 -8.551 -6.082 1.00 95.69 106 TYR A C 1
ATOM 847 O O . TYR A 1 106 ? 13.411 -9.468 -6.897 1.00 95.69 106 TYR A O 1
ATOM 855 N N . TYR A 1 107 ? 12.769 -7.366 -6.427 1.00 95.75 107 TYR A N 1
ATOM 856 C CA . TYR A 1 107 ? 12.330 -7.071 -7.790 1.00 95.75 107 TYR A CA 1
ATOM 857 C C . TYR A 1 107 ? 13.499 -7.100 -8.788 1.00 95.75 107 TYR A C 1
ATOM 859 O O . TYR A 1 107 ? 13.374 -7.666 -9.872 1.00 95.75 107 TYR A O 1
ATOM 867 N N . ARG A 1 108 ? 14.679 -6.579 -8.418 1.00 96.31 108 ARG A N 1
ATOM 868 C CA . ARG A 1 108 ? 15.885 -6.659 -9.260 1.00 96.31 108 ARG A CA 1
ATOM 869 C C . ARG A 1 108 ? 16.331 -8.103 -9.487 1.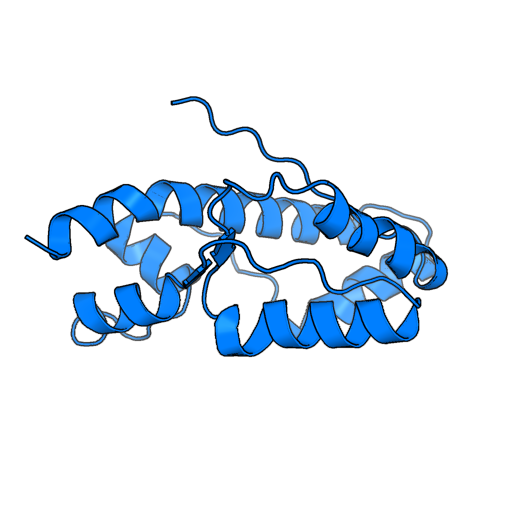00 96.31 108 ARG A C 1
ATOM 871 O O . ARG A 1 108 ? 16.709 -8.437 -10.606 1.00 96.31 108 ARG A O 1
ATOM 878 N N . THR A 1 109 ? 16.276 -8.958 -8.464 1.00 97.06 109 THR A N 1
ATOM 879 C CA . THR A 1 109 ? 16.580 -10.390 -8.600 1.00 97.06 109 THR A CA 1
ATOM 880 C C . THR A 1 109 ? 15.597 -11.078 -9.538 1.00 97.06 109 THR A C 1
ATOM 882 O O . THR A 1 109 ? 16.016 -11.884 -10.367 1.00 97.06 109 THR A O 1
ATOM 885 N N . TYR A 1 110 ? 14.307 -10.749 -9.463 1.00 97.25 110 TYR A N 1
ATOM 886 C CA . TYR A 1 110 ? 13.325 -11.236 -10.431 1.00 97.25 110 TYR A CA 1
ATOM 887 C C . TYR A 1 110 ? 13.699 -10.835 -11.864 1.00 97.25 110 TYR A C 1
ATOM 889 O O . TYR A 1 110 ? 13.787 -11.702 -12.731 1.00 97.25 110 TYR A O 1
ATOM 897 N N . LEU A 1 111 ? 14.010 -9.557 -12.104 1.00 97.00 111 LEU A N 1
ATOM 898 C CA . LEU A 1 111 ? 14.380 -9.075 -13.438 1.00 97.00 111 LEU A CA 1
ATOM 899 C C . LEU A 1 111 ? 15.666 -9.722 -13.972 1.00 97.00 111 LEU A C 1
ATOM 901 O O . LEU A 1 111 ? 15.755 -10.010 -15.161 1.00 97.00 111 LEU A O 1
ATOM 905 N N . SER A 1 112 ? 16.665 -9.952 -13.115 1.00 97.25 112 SER A N 1
ATOM 906 C CA . SER A 1 112 ? 17.948 -10.518 -13.547 1.00 97.25 112 SER A CA 1
ATOM 907 C C . SER A 1 112 ? 17.902 -12.026 -13.776 1.00 97.25 112 SER A C 1
ATOM 909 O O . SER A 1 112 ? 18.622 -12.536 -14.631 1.00 97.25 112 SER A O 1
ATOM 911 N N . THR A 1 113 ? 17.081 -12.748 -13.013 1.00 97.12 113 THR A N 1
ATOM 912 C CA . THR A 1 113 ? 17.015 -14.216 -13.070 1.00 97.12 113 THR A CA 1
ATOM 913 C C . THR A 1 113 ? 15.852 -14.739 -13.907 1.00 97.12 113 THR A C 1
ATOM 915 O O . THR A 1 113 ? 15.853 -15.910 -14.277 1.00 97.12 113 THR A O 1
ATOM 918 N N . GLY A 1 114 ? 14.827 -13.917 -14.150 1.00 95.31 114 GLY A N 1
ATOM 919 C CA . GLY A 1 114 ? 13.538 -14.344 -14.700 1.00 95.31 114 GLY A CA 1
ATOM 920 C C . GLY A 1 114 ? 12.730 -15.254 -13.762 1.00 95.31 114 GLY A C 1
ATOM 921 O O . GLY A 1 114 ? 11.621 -15.660 -14.106 1.00 95.31 114 GLY A O 1
ATOM 922 N N . SER A 1 115 ? 13.259 -15.589 -12.580 1.00 96.00 115 SER A N 1
ATOM 923 C CA . SER A 1 115 ? 12.596 -16.462 -11.616 1.00 96.00 115 SER A CA 1
ATOM 924 C C . SER A 1 115 ? 11.559 -15.669 -10.828 1.00 96.00 115 SER A C 1
ATOM 926 O O . SER A 1 115 ? 11.936 -14.680 -10.202 1.00 96.00 115 SER A O 1
ATOM 928 N N . PRO A 1 116 ? 10.282 -16.094 -10.770 1.00 94.50 116 PRO A N 1
ATOM 929 C CA . PRO A 1 116 ? 9.252 -15.400 -9.998 1.00 94.50 116 PRO A CA 1
ATOM 930 C C . PRO A 1 116 ? 9.415 -15.575 -8.481 1.00 94.50 116 PRO A C 1
ATOM 932 O O . PRO A 1 116 ? 8.743 -14.880 -7.724 1.00 94.50 116 PRO A O 1
ATOM 935 N N . GLY A 1 117 ? 10.294 -16.477 -8.024 1.00 95.12 117 GLY A N 1
ATOM 936 C CA . GLY A 1 117 ? 10.496 -16.795 -6.605 1.00 95.12 117 GLY A CA 1
ATOM 937 C C . GLY A 1 117 ? 10.660 -15.571 -5.689 1.00 95.12 117 GLY A C 1
ATOM 938 O O . GLY A 1 117 ? 9.944 -15.491 -4.695 1.00 95.12 117 GLY A O 1
ATOM 939 N N . PRO A 1 118 ? 11.506 -14.577 -6.026 1.00 94.31 118 PRO A N 1
ATOM 940 C CA . PRO A 1 118 ? 11.641 -13.343 -5.252 1.00 94.31 118 PRO A CA 1
ATOM 941 C C . PRO A 1 118 ? 10.357 -12.498 -5.173 1.00 94.31 118 PRO A C 1
ATOM 943 O O . PRO A 1 118 ? 10.197 -11.719 -4.243 1.00 94.31 118 PRO A O 1
ATOM 946 N N . LEU A 1 119 ? 9.419 -12.621 -6.113 1.00 93.88 119 LEU A N 1
ATOM 947 C CA . LEU A 1 119 ? 8.171 -11.850 -6.068 1.00 93.88 119 LEU A CA 1
ATOM 948 C C . LEU A 1 119 ? 7.108 -12.485 -5.175 1.00 93.88 119 LEU A C 1
ATOM 950 O O . LEU A 1 119 ? 6.259 -11.766 -4.655 1.00 93.88 119 LEU A O 1
ATOM 954 N N . VAL A 1 120 ? 7.144 -13.809 -4.991 1.00 93.44 120 VAL A N 1
ATOM 955 C CA . VAL A 1 120 ? 6.141 -14.555 -4.213 1.00 93.44 120 VAL A CA 1
ATOM 956 C C . VAL A 1 120 ? 5.908 -13.948 -2.825 1.00 93.44 120 VAL A C 1
ATOM 958 O O . VAL A 1 120 ? 4.761 -13.607 -2.537 1.00 93.44 120 VAL A O 1
ATOM 961 N N . PRO A 1 121 ? 6.936 -13.734 -1.979 1.00 91.56 121 PRO A N 1
ATOM 962 C CA . PRO A 1 121 ? 6.693 -13.194 -0.646 1.00 91.56 121 PRO A CA 1
ATOM 963 C C . PRO A 1 121 ? 6.218 -11.734 -0.671 1.00 91.56 121 PRO A C 1
ATOM 965 O O . PRO A 1 121 ? 5.474 -11.330 0.212 1.00 91.56 121 PRO A O 1
ATOM 968 N N . LEU A 1 122 ? 6.582 -10.946 -1.692 1.00 92.31 122 LEU A N 1
ATOM 969 C CA . LEU A 1 122 ? 6.099 -9.568 -1.839 1.00 92.31 122 LEU A CA 1
ATOM 970 C C . LEU A 1 122 ? 4.602 -9.522 -2.166 1.00 92.31 122 LEU A C 1
ATOM 972 O O . LEU A 1 122 ? 3.861 -8.715 -1.607 1.00 92.31 122 LEU A O 1
ATOM 976 N N . VAL A 1 123 ? 4.160 -10.392 -3.077 1.00 92.94 123 VAL A N 1
ATOM 977 C CA . VAL A 1 123 ? 2.754 -10.491 -3.488 1.00 92.94 123 VAL A CA 1
ATOM 978 C C . VAL A 1 123 ? 1.893 -11.069 -2.367 1.00 92.94 123 VAL A C 1
ATOM 980 O O . VAL A 1 123 ? 0.758 -10.620 -2.200 1.00 92.94 123 VAL A O 1
ATOM 983 N N . GLU A 1 124 ? 2.408 -12.032 -1.599 1.00 92.06 124 GLU A N 1
ATOM 984 C CA . GLU A 1 124 ? 1.680 -12.580 -0.450 1.00 92.06 124 GLU A CA 1
ATOM 985 C C . GLU A 1 124 ? 1.572 -11.554 0.680 1.00 92.06 124 GLU A C 1
ATOM 987 O O . GLU A 1 124 ? 0.478 -11.305 1.171 1.00 92.06 124 GLU A O 1
ATOM 992 N N . HIS A 1 125 ? 2.659 -10.852 1.001 1.00 91.31 125 HIS A N 1
ATOM 993 C CA . HIS A 1 125 ? 2.637 -9.790 2.004 1.00 91.31 125 HIS A CA 1
ATOM 994 C C . HIS A 1 125 ? 1.641 -8.676 1.642 1.00 91.31 125 HIS A C 1
ATOM 996 O O . HIS A 1 125 ? 0.813 -8.290 2.464 1.00 91.31 125 HIS A O 1
ATOM 1002 N N . ASN A 1 126 ? 1.642 -8.206 0.387 1.00 92.19 126 ASN A N 1
ATOM 1003 C CA . ASN A 1 126 ? 0.659 -7.212 -0.050 1.00 92.19 126 ASN A CA 1
ATOM 1004 C C . ASN A 1 126 ? -0.776 -7.767 0.002 1.00 92.19 126 ASN A C 1
ATOM 1006 O O . ASN A 1 126 ? -1.710 -7.041 0.336 1.00 92.19 126 ASN A O 1
ATOM 1010 N N . ARG A 1 127 ? -0.977 -9.058 -0.297 1.00 93.69 127 ARG A N 1
ATOM 1011 C CA . ARG A 1 127 ? -2.287 -9.714 -0.162 1.00 93.69 127 ARG A CA 1
ATOM 1012 C C . ARG A 1 127 ? -2.781 -9.671 1.282 1.00 93.69 127 ARG A C 1
ATOM 1014 O O . ARG A 1 127 ? -3.940 -9.323 1.507 1.00 93.69 127 ARG A O 1
ATOM 1021 N N . GLU A 1 128 ? -1.924 -10.048 2.224 1.00 92.31 128 GLU A N 1
ATOM 1022 C CA . GLU A 1 128 ? -2.224 -10.072 3.654 1.00 92.31 128 GLU A CA 1
ATOM 1023 C C . GLU A 1 128 ? -2.548 -8.672 4.177 1.00 92.31 128 GLU A C 1
ATOM 1025 O O . GLU A 1 128 ? -3.601 -8.499 4.790 1.00 92.31 128 GLU A O 1
ATOM 1030 N N . ASP A 1 129 ? -1.740 -7.663 3.840 1.00 92.44 129 ASP A N 1
ATOM 1031 C CA . ASP A 1 129 ? -1.984 -6.267 4.225 1.00 92.44 129 ASP A CA 1
ATOM 1032 C C . ASP A 1 129 ? -3.357 -5.769 3.726 1.00 92.44 129 ASP A C 1
ATOM 1034 O O . ASP A 1 129 ? -4.122 -5.161 4.479 1.00 92.44 129 ASP A O 1
ATOM 1038 N N . ILE A 1 130 ? -3.728 -6.064 2.471 1.00 94.44 130 ILE A N 1
ATOM 1039 C CA . ILE A 1 130 ? -5.046 -5.695 1.917 1.00 94.44 130 ILE A CA 1
ATOM 1040 C C . ILE A 1 130 ? -6.188 -6.383 2.680 1.00 94.44 130 ILE A C 1
ATOM 1042 O O . ILE A 1 130 ? -7.202 -5.747 2.990 1.00 94.44 130 ILE A O 1
ATOM 1046 N N . ILE A 1 131 ? -6.051 -7.678 2.978 1.00 94.25 131 ILE A N 1
ATOM 1047 C CA . ILE A 1 131 ? -7.071 -8.439 3.714 1.00 94.25 131 ILE A CA 1
ATOM 1048 C C . ILE A 1 131 ? -7.211 -7.890 5.132 1.00 94.25 131 ILE A C 1
ATOM 1050 O O . ILE A 1 131 ? -8.325 -7.621 5.579 1.00 94.25 131 ILE A O 1
ATOM 1054 N N . ASN A 1 132 ? -6.099 -7.676 5.821 1.00 93.00 132 ASN A N 1
ATOM 1055 C CA . ASN A 1 132 ? -6.089 -7.185 7.187 1.00 93.00 132 ASN A CA 1
ATOM 1056 C C . ASN A 1 132 ? -6.645 -5.765 7.291 1.00 93.00 132 ASN A C 1
ATOM 1058 O O . ASN A 1 132 ? -7.430 -5.489 8.196 1.00 93.00 132 ASN A O 1
ATOM 1062 N N . MET A 1 133 ? -6.341 -4.878 6.338 1.00 94.56 133 MET A N 1
ATOM 1063 C CA . MET A 1 133 ? -6.996 -3.569 6.266 1.00 94.56 133 MET A CA 1
ATOM 1064 C C . MET A 1 133 ? -8.518 -3.700 6.168 1.00 94.56 133 MET A C 1
ATOM 1066 O O . MET A 1 133 ? -9.233 -2.996 6.880 1.00 94.56 133 MET A O 1
ATOM 1070 N N . ALA A 1 134 ? -9.030 -4.616 5.341 1.00 94.44 134 ALA A N 1
ATOM 1071 C CA . ALA A 1 134 ? -10.468 -4.859 5.249 1.00 94.44 134 ALA A CA 1
ATOM 1072 C C . ALA A 1 134 ? -11.048 -5.410 6.567 1.00 94.44 134 ALA A C 1
ATOM 1074 O O . ALA A 1 134 ? -12.138 -5.007 6.977 1.00 94.44 134 ALA A O 1
ATOM 1075 N N . LEU A 1 135 ? -10.311 -6.286 7.257 1.00 93.69 135 LEU A N 1
ATOM 1076 C CA . LEU A 1 135 ? -10.690 -6.824 8.567 1.00 93.69 135 LEU A CA 1
ATOM 1077 C C . LEU A 1 135 ? -10.609 -5.785 9.696 1.00 93.69 135 LEU A C 1
ATOM 1079 O O . LEU A 1 135 ? -11.336 -5.917 10.675 1.00 93.69 135 LEU A O 1
ATOM 1083 N N . LEU A 1 136 ? -9.794 -4.734 9.567 1.00 93.25 136 LEU A N 1
ATOM 1084 C CA . LEU A 1 136 ? -9.719 -3.629 10.531 1.00 93.25 136 LEU A CA 1
ATOM 1085 C C . LEU A 1 136 ? -10.931 -2.689 10.470 1.00 93.25 136 LEU A C 1
ATOM 1087 O O . LEU A 1 136 ? -11.232 -2.029 11.468 1.00 93.25 136 LEU A O 1
ATOM 1091 N N . ILE A 1 137 ? -11.642 -2.621 9.336 1.00 92.81 137 ILE A N 1
ATOM 1092 C CA . ILE A 1 137 ? -12.750 -1.671 9.121 1.00 92.81 137 ILE A CA 1
ATOM 1093 C C . ILE A 1 137 ? -13.814 -1.731 10.240 1.00 92.81 137 ILE A C 1
ATOM 1095 O O . ILE A 1 137 ? -14.132 -0.683 10.806 1.00 92.81 137 ILE A O 1
ATOM 1099 N N . PRO A 1 138 ? -14.347 -2.903 10.641 1.00 91.31 138 PRO A N 1
ATOM 1100 C CA . PRO A 1 138 ? -15.331 -2.972 11.722 1.00 91.31 138 PRO A CA 1
ATOM 1101 C C . PRO A 1 138 ? -14.810 -2.381 13.040 1.00 91.31 138 PRO A C 1
ATOM 1103 O O . PRO A 1 138 ? -15.519 -1.619 13.696 1.00 91.31 138 PRO A O 1
ATOM 1106 N N . HIS A 1 139 ? -13.546 -2.641 13.385 1.00 90.31 139 HIS A N 1
ATOM 1107 C CA . HIS A 1 139 ? -12.935 -2.178 14.635 1.00 90.31 139 HIS A CA 1
ATOM 1108 C C . HIS A 1 139 ? -12.761 -0.660 14.685 1.00 90.31 139 HIS A C 1
ATOM 1110 O O . HIS A 1 139 ? -12.907 -0.063 15.753 1.00 90.31 139 HIS A O 1
ATOM 1116 N N . VAL A 1 140 ? -12.482 -0.023 13.544 1.00 84.06 140 VAL A N 1
ATOM 1117 C CA . VAL A 1 140 ? -12.399 1.440 13.491 1.00 84.06 140 VAL A CA 1
ATOM 1118 C C . VAL A 1 140 ? -13.776 2.102 13.521 1.00 84.06 140 VAL A C 1
ATOM 1120 O O . VAL A 1 140 ? -13.898 3.196 14.061 1.00 84.06 140 VAL A O 1
ATOM 1123 N N . THR A 1 141 ? -14.825 1.445 13.013 1.00 74.69 141 THR A N 1
ATOM 1124 C CA . THR A 1 141 ? -16.196 1.985 13.071 1.00 74.69 141 THR A CA 1
ATOM 1125 C C . THR A 1 141 ? -16.832 1.873 14.457 1.00 74.69 141 THR A C 1
ATOM 1127 O O . THR A 1 141 ? -17.533 2.789 14.875 1.00 74.69 141 THR A O 1
ATOM 1130 N N . SER A 1 142 ? -16.548 0.806 15.213 1.00 63.50 142 SER A N 1
ATOM 1131 C CA . SER A 1 142 ? -17.092 0.622 16.568 1.00 63.50 142 SER A CA 1
ATOM 1132 C C . SER A 1 142 ? -16.486 1.562 17.616 1.00 63.50 142 SER A C 1
ATOM 1134 O O . SER A 1 142 ? -17.092 1.767 18.660 1.00 63.50 142 SER A O 1
ATOM 1136 N N . GLY A 1 143 ? -15.306 2.136 17.358 1.00 55.19 143 GLY A N 1
ATOM 1137 C CA . GLY A 1 143 ? -14.656 3.111 18.246 1.00 55.19 143 GLY A CA 1
ATOM 1138 C C . GLY A 1 143 ? -15.087 4.568 18.032 1.00 55.19 143 GLY A C 1
ATOM 1139 O O . GLY A 1 143 ? -14.532 5.456 18.675 1.00 55.19 143 GLY A O 1
ATOM 1140 N N . ILE A 1 144 ? -16.012 4.826 17.099 1.00 51.75 144 ILE A N 1
ATOM 1141 C CA . ILE A 1 144 ? -16.519 6.169 16.757 1.00 51.75 144 ILE A CA 1
ATOM 1142 C C . ILE A 1 144 ? -17.897 6.439 17.405 1.00 51.75 144 ILE A C 1
ATOM 1144 O O . ILE A 1 144 ? -18.400 7.559 17.325 1.00 51.75 144 ILE A O 1
ATOM 1148 N N . CYS A 1 145 ? -18.481 5.450 18.092 1.00 37.81 145 CYS A N 1
ATOM 1149 C CA . CYS A 1 145 ? -19.701 5.602 18.891 1.00 37.81 145 CYS A CA 1
ATOM 1150 C C . CYS A 1 145 ? -19.401 5.945 20.354 1.00 37.81 145 CYS A C 1
ATOM 1152 O O . CYS A 1 145 ? -18.459 5.347 20.923 1.00 37.81 145 CYS A O 1
#

Radius of gyration: 16.61 Å; chains: 1; bounding box: 38×29×43 Å

Sequence (145 aa):
GVINVRQRLAPAPEMEGAVLEIYHHIPPDSIIVTFNGASFDLPYIRRRSAVHGLENRLENCHVDLYHISRRLWGHRLPDCKLSTVERHILGAERDLDIPGSHVPDYYRTYLSTGSPGPLVPLVEHNREDIINMALLIPHVTSGIC

InterPro domains:
  IPR012337 Ribonuclease H-like superfamily [SSF53098] (20-138)
  IPR036397 Ribonuclease H superfamily [G3DSA:3.30.420.10] (13-140)
  IPR038720 YprB, ribonuclease H-like domain [PF13482] (5-139)

pLDDT: mean 90.58, std 9.13, range [37.81, 97.25]